Protein AF-A0A2H6N5S4-F1 (afdb_monomer_lite)

Radius of gyration: 20.04 Å; chains: 1; bounding box: 48×37×45 Å

Organism: NCBI:txid3147026

Foldseek 3Di:
DDDQDDDPPQPPDPDPQRNDPVSVVVVVVVVQVVVLQLLLLQCVLLVHDDDSDDDPVVSVVCCVPPVVVLVVVLCVQQPDPDDDHRQLVSNVVSPRRCSSCPVPPPDPRPRDDPD

pLDDT: mean 81.43, std 16.28, range [45.12, 96.88]

Sequence (115 aa):
RHLLRLGHGEEELETEKDFSRYGRVNYVLSRRLELLREVGRLQESLGVPGDVSYTCETAGHFFLYQVMSRWEEYMSKVKVKGSKPSEVADICNFFPFHQYFTNAPQPIFKGRSYT

Secondary structure (DSSP, 8-state):
-------S-TTS---SS--SHHHHHHHHHHHHHHHHHHHHHHHHHTT----S---HHHHHHHIIIIIIHHHHHHHHHHS-SSSSPPPHHHHHHH-TTTGGGTTSSSPS---S---

Structure (mmCIF, N/CA/C/O backbone):
data_AF-A0A2H6N5S4-F1
#
_entry.id   AF-A0A2H6N5S4-F1
#
loop_
_atom_site.group_PDB
_atom_site.id
_atom_site.type_symbol
_atom_site.label_atom_id
_atom_site.label_alt_id
_atom_site.label_comp_id
_atom_site.label_asym_id
_atom_site.label_entity_id
_atom_site.label_seq_id
_atom_site.pdbx_PDB_ins_code
_atom_site.Cartn_x
_atom_site.Cartn_y
_atom_site.Cartn_z
_atom_site.occupancy
_atom_site.B_iso_or_equiv
_atom_site.auth_seq_id
_atom_site.auth_comp_id
_atom_site.auth_asym_id
_atom_site.auth_atom_id
_atom_site.pdbx_PDB_model_num
ATOM 1 N N . ARG A 1 1 ? 14.191 -9.349 1.906 1.00 49.22 1 ARG A N 1
ATOM 2 C CA . ARG A 1 1 ? 15.233 -9.491 2.954 1.00 49.22 1 ARG A CA 1
ATOM 3 C C . ARG A 1 1 ? 16.516 -9.954 2.259 1.00 49.22 1 ARG A C 1
ATOM 5 O O . ARG A 1 1 ? 16.401 -10.820 1.403 1.00 49.22 1 ARG A O 1
ATOM 12 N N . HIS A 1 2 ? 17.659 -9.299 2.486 1.00 59.03 2 HIS A N 1
ATOM 13 C CA . HIS A 1 2 ? 18.837 -9.370 1.602 1.00 59.03 2 HIS A CA 1
ATOM 14 C C . HIS A 1 2 ? 19.667 -10.653 1.785 1.00 59.03 2 HIS A C 1
ATOM 16 O O . HIS A 1 2 ? 20.015 -11.000 2.908 1.00 59.03 2 HIS A O 1
ATOM 22 N N . LEU A 1 3 ? 20.004 -11.314 0.673 1.00 51.78 3 LEU A N 1
ATOM 23 C CA . LEU A 1 3 ? 21.002 -12.382 0.570 1.00 51.78 3 LEU A CA 1
ATOM 24 C C . LEU A 1 3 ? 22.031 -11.926 -0.470 1.00 51.78 3 LEU A C 1
ATOM 26 O O . LEU A 1 3 ? 21.706 -11.808 -1.650 1.00 51.78 3 LEU A O 1
ATOM 30 N N . LEU A 1 4 ? 23.249 -11.613 -0.030 1.00 51.16 4 LEU A N 1
ATOM 31 C CA . LEU A 1 4 ? 24.357 -11.224 -0.901 1.00 51.16 4 LEU A CA 1
ATOM 32 C C . LEU A 1 4 ? 25.495 -12.230 -0.690 1.00 51.16 4 LEU A C 1
ATOM 34 O O . LEU A 1 4 ? 26.069 -12.279 0.393 1.00 51.16 4 LEU A O 1
ATOM 38 N N . ARG A 1 5 ? 25.809 -13.042 -1.707 1.00 59.31 5 ARG A N 1
ATOM 39 C CA . ARG A 1 5 ? 27.023 -13.871 -1.743 1.00 59.31 5 ARG A CA 1
ATOM 40 C C . ARG A 1 5 ? 28.028 -13.197 -2.678 1.00 59.31 5 ARG A C 1
ATOM 42 O O . ARG A 1 5 ? 27.667 -12.789 -3.781 1.00 59.31 5 ARG A O 1
ATOM 49 N N . LEU A 1 6 ? 29.251 -13.007 -2.197 1.00 53.31 6 LEU A N 1
ATOM 50 C CA . LEU A 1 6 ? 30.383 -12.469 -2.949 1.00 53.31 6 LEU A CA 1
ATOM 51 C C . LEU A 1 6 ? 31.364 -13.629 -3.130 1.00 53.31 6 LEU A C 1
ATOM 53 O O . LEU A 1 6 ? 32.075 -13.982 -2.195 1.00 53.31 6 LEU A O 1
ATOM 57 N N . GLY A 1 7 ? 31.347 -14.283 -4.287 1.00 48.56 7 GLY A N 1
ATOM 58 C CA . GLY A 1 7 ? 32.280 -15.366 -4.591 1.00 48.56 7 GL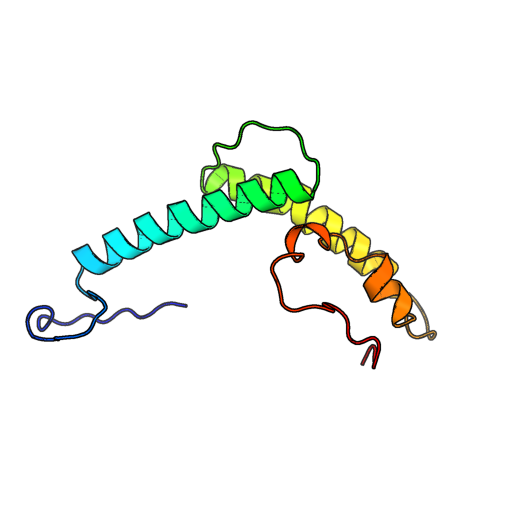Y A CA 1
ATOM 59 C C . GLY A 1 7 ? 32.233 -15.746 -6.066 1.00 48.56 7 GLY A C 1
ATOM 60 O O . GLY A 1 7 ? 31.153 -15.829 -6.633 1.00 48.56 7 GLY A O 1
ATOM 61 N N . HIS A 1 8 ? 33.401 -15.992 -6.659 1.00 45.31 8 HIS A N 1
ATOM 62 C CA . HIS A 1 8 ? 33.642 -16.377 -8.062 1.00 45.31 8 HIS A CA 1
ATOM 63 C C . HIS A 1 8 ? 33.099 -17.777 -8.457 1.00 45.31 8 HIS A C 1
ATOM 65 O O . HIS A 1 8 ? 33.553 -18.351 -9.435 1.00 45.31 8 HIS A O 1
ATOM 71 N N . GLY A 1 9 ? 32.149 -18.341 -7.704 1.00 51.06 9 GLY A N 1
ATOM 72 C CA . GLY A 1 9 ? 31.526 -19.649 -7.969 1.00 51.06 9 GLY A CA 1
ATOM 73 C C . GLY A 1 9 ? 30.099 -19.532 -8.514 1.00 51.06 9 GLY A C 1
ATOM 74 O O . GLY A 1 9 ? 29.262 -20.369 -8.195 1.00 51.06 9 GLY A O 1
ATOM 75 N N . GLU A 1 10 ? 29.786 -18.444 -9.230 1.00 48.19 10 GLU A N 1
ATOM 76 C CA . GLU A 1 10 ? 28.428 -18.133 -9.717 1.00 48.19 10 GLU A CA 1
ATOM 77 C C . GLU A 1 10 ? 27.955 -19.062 -10.860 1.00 48.19 10 GLU A C 1
ATOM 79 O O . GLU A 1 10 ? 26.769 -19.053 -11.164 1.00 48.19 10 GLU A O 1
ATOM 84 N N . GLU A 1 11 ? 28.829 -19.887 -11.452 1.00 50.00 11 GLU A N 1
ATOM 85 C CA . GLU A 1 11 ? 28.495 -20.748 -12.606 1.00 50.00 11 GLU A CA 1
ATOM 86 C C . GLU A 1 11 ? 28.092 -22.196 -12.247 1.00 50.00 11 GLU A C 1
ATOM 88 O O . GLU A 1 11 ? 27.603 -22.911 -13.114 1.00 50.00 11 GLU A O 1
ATOM 93 N N . GLU A 1 12 ? 28.239 -22.639 -10.990 1.00 45.12 12 GLU A N 1
ATOM 94 C CA . GLU A 1 12 ? 28.071 -24.062 -10.612 1.00 45.12 12 GLU A CA 1
ATOM 95 C C . GLU A 1 12 ? 26.816 -24.394 -9.780 1.00 45.12 12 GLU A C 1
ATOM 97 O O . GLU A 1 12 ? 26.636 -25.542 -9.375 1.00 45.12 12 GLU A O 1
ATOM 102 N N . LEU A 1 13 ? 25.925 -23.433 -9.500 1.00 49.09 13 LEU A N 1
ATOM 103 C CA . LEU A 1 13 ? 24.690 -23.741 -8.767 1.00 49.09 13 LEU A CA 1
ATOM 104 C C . LEU A 1 13 ? 23.503 -23.954 -9.706 1.00 49.09 13 LEU A C 1
ATOM 106 O O . LEU A 1 13 ? 22.864 -23.002 -10.151 1.00 49.09 13 LEU A O 1
ATOM 110 N N . GLU A 1 14 ? 23.120 -25.221 -9.861 1.00 49.25 14 GLU A N 1
ATOM 111 C CA . GLU A 1 14 ? 21.765 -25.632 -10.236 1.00 49.25 14 GLU A CA 1
ATOM 112 C C . GLU A 1 14 ? 20.768 -25.301 -9.111 1.00 49.25 14 GLU A C 1
ATOM 114 O O . GLU A 1 14 ? 20.213 -26.164 -8.433 1.00 49.25 14 GLU A O 1
ATOM 119 N N . THR A 1 15 ? 20.563 -24.013 -8.854 1.00 56.03 15 THR A N 1
ATOM 120 C CA . THR A 1 15 ? 19.444 -23.527 -8.046 1.00 56.03 15 THR A CA 1
ATOM 121 C C . THR A 1 15 ? 18.453 -22.821 -8.951 1.00 56.03 15 THR A C 1
ATOM 123 O O . THR A 1 15 ? 18.862 -22.062 -9.820 1.00 56.03 15 THR A O 1
ATOM 126 N N . GLU A 1 16 ? 17.149 -22.973 -8.701 1.00 60.69 16 GLU A N 1
ATOM 127 C CA . GLU A 1 16 ? 16.086 -22.266 -9.446 1.00 60.69 16 GLU A CA 1
ATOM 128 C C . GLU A 1 16 ? 16.249 -20.729 -9.465 1.00 60.69 16 GLU A C 1
ATOM 130 O O . GLU A 1 16 ? 15.594 -20.035 -10.239 1.00 60.69 16 GLU A O 1
ATOM 135 N N . LYS A 1 17 ? 17.094 -20.173 -8.585 1.00 61.78 17 LYS A N 1
ATOM 136 C CA . LYS A 1 17 ? 17.359 -18.738 -8.470 1.00 61.78 17 LYS A CA 1
ATOM 137 C C . LYS A 1 17 ? 18.795 -18.420 -8.870 1.00 61.78 17 LYS A C 1
ATOM 139 O O . LYS A 1 17 ? 19.732 -18.910 -8.250 1.00 61.78 17 LYS A O 1
ATOM 144 N N . ASP A 1 18 ? 18.943 -17.531 -9.847 1.00 70.00 18 ASP A N 1
ATOM 145 C CA . ASP A 1 18 ? 20.230 -16.982 -10.270 1.00 70.00 18 ASP A CA 1
ATOM 146 C C . ASP A 1 18 ? 20.730 -15.934 -9.254 1.00 70.00 18 ASP A C 1
ATOM 148 O O . ASP A 1 18 ? 20.138 -14.863 -9.078 1.00 70.00 18 ASP A O 1
ATOM 152 N N . PHE A 1 19 ? 21.822 -16.259 -8.557 1.00 76.25 19 PHE A N 1
ATOM 153 C CA . PHE A 1 19 ? 22.462 -15.387 -7.566 1.00 76.25 19 PHE A CA 1
ATOM 154 C C . PHE A 1 19 ? 23.600 -14.538 -8.136 1.00 76.25 19 PHE A C 1
ATOM 156 O O . PHE A 1 19 ? 24.231 -13.794 -7.373 1.00 76.25 19 PHE A O 1
ATOM 163 N N . SER A 1 20 ? 23.840 -14.619 -9.447 1.00 78.50 20 SER A N 1
ATOM 164 C CA . SER A 1 20 ? 24.878 -13.851 -10.112 1.00 78.50 20 SER A CA 1
ATOM 165 C C . SER A 1 20 ? 24.654 -12.346 -9.996 1.00 78.50 20 SER A C 1
ATOM 167 O O . SER A 1 20 ? 23.580 -11.861 -9.613 1.00 78.50 20 SER A O 1
ATOM 169 N N . ARG A 1 21 ? 25.661 -11.543 -10.355 1.00 78.50 21 ARG A N 1
ATOM 170 C CA . ARG A 1 21 ? 25.463 -10.086 -10.488 1.00 78.50 21 ARG A CA 1
ATOM 171 C C . ARG A 1 21 ? 24.268 -9.753 -11.391 1.00 78.50 21 ARG A C 1
ATOM 173 O O . ARG A 1 21 ? 23.454 -8.914 -11.006 1.00 78.50 21 ARG A O 1
ATOM 180 N N . TYR A 1 22 ? 24.154 -10.416 -12.541 1.00 80.69 22 TYR A N 1
ATOM 181 C CA . TYR A 1 22 ? 23.055 -10.217 -13.487 1.00 80.69 22 TYR A CA 1
ATOM 182 C C . TYR A 1 22 ? 21.725 -10.732 -12.927 1.00 80.69 22 TYR A C 1
ATOM 184 O O . TYR A 1 22 ? 20.736 -9.997 -12.950 1.00 80.69 22 TYR A O 1
ATOM 192 N N . GLY A 1 23 ? 21.718 -11.923 -12.323 1.00 79.88 23 GLY A N 1
ATOM 193 C CA . GLY A 1 23 ? 20.549 -12.498 -11.658 1.00 79.88 23 GLY A CA 1
ATOM 194 C C . GLY A 1 23 ? 19.974 -11.583 -10.580 1.00 79.88 23 GLY A C 1
ATOM 195 O O . GLY A 1 23 ? 18.772 -11.310 -10.554 1.00 79.88 23 GLY A O 1
ATOM 196 N N . ARG A 1 24 ? 20.837 -10.986 -9.748 1.00 81.81 24 ARG A N 1
ATOM 197 C CA . ARG A 1 24 ? 20.422 -10.011 -8.725 1.00 81.81 24 ARG A CA 1
ATOM 198 C C . ARG A 1 24 ? 19.843 -8.731 -9.320 1.00 81.81 24 ARG A C 1
ATOM 200 O O . ARG A 1 24 ? 18.858 -8.226 -8.784 1.00 81.81 24 ARG A O 1
ATOM 207 N N . VAL A 1 25 ? 20.416 -8.204 -10.404 1.00 84.88 25 VAL A N 1
ATOM 208 C CA . VAL A 1 25 ? 19.868 -7.020 -11.091 1.00 84.88 25 VAL A CA 1
ATOM 209 C C . VAL A 1 25 ? 18.483 -7.332 -11.660 1.00 84.88 25 VAL A C 1
ATOM 211 O O . VAL A 1 25 ? 17.536 -6.598 -11.380 1.00 84.88 25 VAL A O 1
ATOM 214 N N . ASN A 1 26 ? 18.333 -8.452 -12.369 1.00 85.38 26 ASN A N 1
ATOM 215 C CA . ASN A 1 26 ? 17.055 -8.881 -12.941 1.00 85.38 26 ASN A CA 1
ATOM 216 C C . ASN A 1 26 ? 15.993 -9.117 -11.863 1.00 85.38 26 ASN A C 1
ATOM 218 O O . ASN A 1 26 ? 14.845 -8.690 -12.015 1.00 85.38 26 ASN A O 1
ATOM 222 N N . TYR A 1 27 ? 16.383 -9.728 -10.742 1.00 86.31 27 TYR A N 1
ATOM 223 C CA . TYR A 1 27 ? 15.512 -9.901 -9.587 1.00 86.31 27 TYR A CA 1
ATOM 224 C C . TYR A 1 27 ? 15.042 -8.555 -9.024 1.00 86.31 27 TYR A C 1
ATOM 226 O O . TYR A 1 27 ? 13.847 -8.364 -8.810 1.00 86.31 27 TYR A O 1
ATOM 234 N N . VAL A 1 28 ? 15.953 -7.597 -8.811 1.00 86.44 28 VAL A N 1
ATOM 235 C CA . VAL A 1 28 ? 15.601 -6.268 -8.281 1.00 86.44 28 VAL A CA 1
ATOM 236 C C . VAL A 1 28 ? 14.685 -5.512 -9.244 1.00 86.44 28 VAL A C 1
ATOM 238 O O . VAL A 1 28 ? 13.705 -4.917 -8.797 1.00 86.44 28 VAL A O 1
ATOM 241 N N . LEU A 1 29 ? 14.958 -5.556 -10.550 1.00 90.50 29 LEU A N 1
ATOM 242 C CA . LEU A 1 29 ? 14.130 -4.902 -11.566 1.00 90.50 29 LEU A CA 1
ATOM 243 C C . LEU A 1 29 ? 12.722 -5.505 -11.631 1.00 90.50 29 LEU A C 1
ATOM 245 O O . LEU A 1 29 ? 11.738 -4.766 -11.588 1.00 90.50 29 LEU A O 1
ATOM 249 N N . SER A 1 30 ? 12.619 -6.834 -11.655 1.00 89.44 30 SER A N 1
ATOM 250 C CA . SER A 1 30 ? 11.330 -7.536 -11.677 1.00 89.44 30 SER A CA 1
ATOM 251 C C . SER A 1 30 ? 10.539 -7.265 -10.399 1.00 89.44 30 SER A C 1
ATOM 253 O O . SER A 1 30 ? 9.374 -6.866 -10.444 1.00 89.44 30 SER A O 1
ATOM 255 N N . ARG A 1 31 ? 11.206 -7.359 -9.241 1.00 90.88 31 ARG A N 1
ATOM 256 C CA . ARG A 1 31 ? 10.587 -7.094 -7.943 1.00 90.88 31 ARG A CA 1
ATOM 257 C C . ARG A 1 31 ? 10.126 -5.647 -7.804 1.00 90.88 31 ARG A C 1
ATOM 259 O O . ARG A 1 31 ? 9.084 -5.398 -7.203 1.00 90.88 31 ARG A O 1
ATOM 266 N N . ARG A 1 32 ? 10.873 -4.689 -8.359 1.00 93.94 32 ARG A N 1
ATOM 267 C CA . ARG A 1 32 ? 10.465 -3.280 -8.408 1.00 93.94 32 ARG A CA 1
ATOM 268 C C . ARG A 1 32 ? 9.136 -3.130 -9.148 1.00 93.94 32 ARG A C 1
ATOM 270 O O . ARG A 1 32 ? 8.236 -2.495 -8.615 1.00 93.94 32 ARG A O 1
ATOM 277 N N . LEU A 1 33 ? 8.992 -3.723 -10.333 1.00 94.38 33 LEU A N 1
ATOM 278 C CA . LEU A 1 33 ? 7.755 -3.626 -11.118 1.00 94.38 33 LEU A CA 1
ATOM 279 C C . LEU A 1 33 ? 6.562 -4.297 -10.423 1.00 94.38 33 LEU A C 1
ATOM 281 O O . LEU A 1 33 ? 5.454 -3.771 -10.455 1.00 94.38 33 LEU A O 1
ATOM 285 N N . GLU A 1 34 ? 6.770 -5.437 -9.763 1.00 93.94 34 GLU A N 1
ATOM 286 C CA . GLU A 1 34 ? 5.741 -6.066 -8.921 1.00 93.94 34 GLU A CA 1
ATOM 287 C C . GLU A 1 34 ? 5.280 -5.149 -7.789 1.00 93.94 34 GLU A C 1
ATOM 289 O O . GLU A 1 34 ? 4.084 -4.937 -7.616 1.00 93.94 34 GLU A O 1
ATOM 294 N N . LEU A 1 35 ? 6.222 -4.580 -7.034 1.00 94.88 35 LEU A N 1
ATOM 295 C CA . LEU A 1 35 ? 5.895 -3.724 -5.897 1.00 94.88 35 LEU A CA 1
ATOM 296 C C . LEU A 1 35 ? 5.195 -2.436 -6.335 1.00 94.88 35 LEU A C 1
ATOM 298 O O . LEU A 1 35 ? 4.245 -2.024 -5.683 1.00 94.88 35 LEU A O 1
ATOM 302 N N . LEU A 1 36 ? 5.615 -1.822 -7.444 1.00 95.38 36 LEU A N 1
ATOM 303 C CA . LEU A 1 36 ? 4.961 -0.618 -7.967 1.00 95.38 36 LEU A CA 1
ATOM 304 C C . LEU A 1 36 ? 3.518 -0.894 -8.418 1.00 95.38 36 LEU A C 1
ATOM 306 O O . LEU A 1 36 ? 2.650 -0.051 -8.206 1.00 95.38 36 LEU A O 1
ATOM 310 N N . ARG A 1 37 ? 3.231 -2.091 -8.953 1.00 94.44 37 ARG A N 1
ATOM 311 C CA . ARG A 1 37 ? 1.849 -2.522 -9.227 1.00 94.44 37 ARG A CA 1
ATOM 312 C C . ARG A 1 37 ? 1.025 -2.664 -7.947 1.00 94.44 37 ARG A C 1
ATOM 314 O O . ARG A 1 37 ? -0.126 -2.239 -7.928 1.00 94.44 37 ARG A O 1
ATOM 321 N N . GLU A 1 38 ? 1.611 -3.186 -6.869 1.00 95.25 38 GLU A N 1
ATOM 322 C CA . GLU A 1 38 ? 0.924 -3.253 -5.571 1.00 95.25 38 GLU A CA 1
ATOM 323 C C . GLU A 1 38 ? 0.632 -1.864 -4.987 1.00 95.25 38 GLU A C 1
ATOM 325 O O . GLU A 1 38 ? -0.420 -1.677 -4.378 1.00 95.25 38 GLU A O 1
ATOM 330 N N . VAL A 1 39 ? 1.499 -0.869 -5.213 1.00 95.50 39 VAL A N 1
ATOM 331 C CA . VAL A 1 39 ? 1.209 0.529 -4.838 1.00 95.50 39 VAL A CA 1
ATOM 332 C C . VAL A 1 39 ? -0.004 1.056 -5.611 1.00 95.50 39 VAL A C 1
ATOM 334 O O . VAL A 1 39 ? -0.894 1.647 -5.003 1.00 95.50 39 VAL A O 1
ATOM 337 N N . GLY A 1 40 ? -0.091 0.783 -6.918 1.00 94.81 40 GLY A N 1
ATOM 338 C CA . GLY A 1 40 ? -1.268 1.118 -7.729 1.00 94.81 40 GLY A CA 1
ATOM 339 C C . GLY A 1 40 ? -2.550 0.460 -7.205 1.00 94.81 40 GLY A C 1
ATOM 340 O O . GLY A 1 40 ? -3.543 1.139 -6.955 1.00 94.81 40 GLY A O 1
ATOM 341 N N . ARG A 1 41 ? -2.501 -0.843 -6.913 1.00 95.12 41 ARG A N 1
ATOM 342 C CA . ARG A 1 41 ? -3.625 -1.581 -6.313 1.00 95.12 41 ARG A CA 1
ATOM 343 C C . ARG A 1 41 ? -4.045 -1.007 -4.955 1.00 95.12 41 ARG A C 1
ATOM 345 O O . ARG A 1 41 ? -5.235 -0.937 -4.650 1.00 95.12 41 ARG A O 1
ATOM 352 N N . LEU A 1 42 ? -3.082 -0.588 -4.129 1.00 95.81 42 LEU A N 1
ATOM 353 C CA . LEU A 1 42 ? -3.355 0.069 -2.851 1.00 95.81 42 LEU A CA 1
ATOM 354 C C . LEU A 1 42 ? -4.037 1.426 -3.057 1.00 95.81 42 LEU A C 1
ATOM 356 O O . LEU A 1 42 ? -5.030 1.698 -2.388 1.00 95.81 42 LEU A O 1
ATOM 360 N N . GLN A 1 43 ? -3.571 2.241 -4.004 1.00 95.12 43 GLN A N 1
ATOM 361 C CA . GLN A 1 43 ? -4.209 3.510 -4.366 1.00 95.12 43 GLN A CA 1
ATOM 362 C C . GLN A 1 43 ? -5.681 3.311 -4.757 1.00 95.12 43 GLN A C 1
ATOM 364 O O . GLN A 1 43 ? -6.556 3.974 -4.196 1.00 95.12 43 GLN A O 1
ATOM 369 N N . GLU A 1 44 ? -5.955 2.374 -5.668 1.00 94.69 44 GLU A N 1
ATOM 370 C CA . GLU A 1 44 ? -7.315 2.039 -6.111 1.00 94.69 44 GLU A CA 1
ATOM 371 C C . GLU A 1 44 ? -8.188 1.581 -4.938 1.00 94.69 44 GLU A C 1
ATOM 373 O O . GLU A 1 44 ? -9.313 2.048 -4.772 1.00 94.69 44 GLU A O 1
ATOM 378 N N . SER A 1 45 ? -7.646 0.728 -4.062 1.00 95.75 45 SER A N 1
ATOM 379 C CA . SER A 1 45 ? -8.365 0.240 -2.880 1.00 95.75 45 SER A CA 1
ATOM 380 C C . SER A 1 45 ? -8.697 1.336 -1.857 1.00 95.75 45 SER A C 1
ATOM 382 O O . SER A 1 45 ? -9.631 1.176 -1.074 1.00 95.75 45 SER A O 1
ATOM 384 N N . LEU A 1 46 ? -7.944 2.441 -1.867 1.00 95.06 46 LEU A N 1
ATOM 385 C CA . LEU A 1 46 ? -8.169 3.620 -1.029 1.00 95.06 46 LEU A CA 1
ATOM 386 C C . LEU A 1 46 ? -9.055 4.675 -1.712 1.00 95.06 46 LEU A C 1
ATOM 388 O O . LEU A 1 46 ? -9.328 5.710 -1.103 1.00 95.06 46 LEU A O 1
ATOM 392 N N . GLY A 1 47 ? -9.483 4.444 -2.959 1.00 93.62 47 GLY A N 1
ATOM 393 C CA . GLY A 1 47 ? -10.292 5.387 -3.735 1.00 93.62 47 GLY A CA 1
ATOM 394 C C . GLY A 1 47 ? -9.564 6.692 -4.069 1.00 93.62 47 GLY A C 1
ATOM 395 O O . GLY A 1 47 ? -10.209 7.721 -4.261 1.00 93.62 47 GLY A O 1
ATOM 396 N N . VAL A 1 48 ? -8.229 6.680 -4.097 1.00 92.00 48 VAL A N 1
ATOM 397 C CA . VAL A 1 48 ? -7.431 7.868 -4.419 1.00 92.00 48 VAL A CA 1
ATOM 398 C C . VAL A 1 48 ? -7.345 8.004 -5.946 1.00 92.00 48 VAL A C 1
ATOM 400 O O . VAL A 1 48 ? -6.870 7.076 -6.603 1.00 92.00 48 VAL A O 1
ATOM 403 N N . PRO A 1 49 ? -7.792 9.126 -6.540 1.00 88.06 49 PRO A N 1
ATOM 404 C CA . PRO A 1 49 ? -7.685 9.333 -7.980 1.00 88.06 49 PRO A CA 1
ATOM 405 C C . PRO A 1 49 ? -6.222 9.558 -8.387 1.00 88.06 49 PRO A C 1
ATOM 407 O O . PRO A 1 49 ? -5.493 10.288 -7.716 1.00 88.06 49 PRO A O 1
ATOM 410 N N . GLY A 1 50 ? -5.798 8.968 -9.503 1.00 80.12 50 GLY A N 1
ATOM 411 C CA . GLY A 1 50 ? -4.466 9.183 -10.069 1.00 80.12 50 GLY A CA 1
ATOM 412 C C . GLY A 1 50 ? -4.094 8.136 -11.115 1.00 80.12 50 GLY A C 1
ATOM 413 O O . GLY A 1 50 ? -4.477 6.973 -10.986 1.00 80.12 50 GLY A O 1
ATOM 414 N N . ASP A 1 51 ? -3.335 8.544 -12.134 1.00 73.06 51 ASP A N 1
ATOM 415 C CA . ASP A 1 51 ? -2.830 7.628 -13.159 1.00 73.06 51 ASP A CA 1
ATOM 416 C C . ASP A 1 51 ? -1.776 6.671 -12.578 1.00 73.06 51 ASP A C 1
ATOM 418 O O . ASP A 1 51 ? -0.833 7.070 -11.895 1.00 73.06 51 ASP A O 1
ATOM 422 N N . VAL A 1 52 ? -1.941 5.384 -12.885 1.00 65.88 52 VAL A N 1
ATOM 423 C CA . VAL A 1 52 ? -1.311 4.193 -12.272 1.00 65.88 52 VAL A CA 1
ATOM 424 C C . VAL A 1 52 ? 0.204 4.014 -12.511 1.00 65.88 52 VAL A C 1
ATOM 426 O O . VAL A 1 52 ? 0.745 2.918 -12.368 1.00 65.88 52 VAL A O 1
ATOM 429 N N . SER A 1 53 ? 0.936 5.079 -12.837 1.00 80.69 53 SER A N 1
ATOM 430 C CA . SER A 1 53 ? 2.368 5.016 -13.166 1.00 80.69 53 SER A CA 1
ATOM 431 C C . SER A 1 53 ? 3.262 5.440 -11.998 1.00 80.69 53 SER A C 1
ATOM 433 O O . SER A 1 53 ? 3.850 6.520 -12.005 1.00 80.69 53 SER A O 1
ATOM 435 N N . TYR A 1 54 ? 3.405 4.571 -10.995 1.00 89.75 54 TYR A N 1
ATOM 436 C CA . TYR A 1 54 ? 4.318 4.826 -9.879 1.00 89.75 54 TYR A CA 1
ATOM 437 C C . TYR A 1 54 ? 5.793 4.622 -10.250 1.00 89.75 54 TYR A C 1
ATOM 439 O O . TYR A 1 54 ? 6.194 3.637 -10.868 1.00 89.75 54 TYR A O 1
ATOM 447 N N . THR A 1 55 ? 6.628 5.537 -9.771 1.00 93.50 55 THR A N 1
ATOM 448 C CA . THR A 1 55 ? 8.078 5.383 -9.606 1.00 93.50 55 THR A CA 1
ATOM 449 C C . THR A 1 55 ? 8.393 5.067 -8.142 1.00 93.50 55 THR A C 1
ATOM 451 O O . THR A 1 55 ? 7.536 5.197 -7.270 1.00 93.50 55 THR A O 1
ATOM 454 N N . CYS A 1 56 ? 9.631 4.671 -7.828 1.00 92.50 56 CYS A N 1
ATOM 455 C CA . CYS A 1 56 ? 10.016 4.443 -6.429 1.00 92.50 56 CYS A CA 1
ATOM 456 C C . CYS A 1 56 ? 9.895 5.720 -5.577 1.00 92.50 56 CYS A C 1
ATOM 458 O O . CYS A 1 56 ? 9.565 5.642 -4.399 1.00 92.50 56 CYS A O 1
ATOM 460 N N . GLU A 1 57 ? 10.142 6.883 -6.178 1.00 94.50 57 GLU A N 1
ATOM 461 C CA . GLU A 1 57 ? 10.037 8.189 -5.524 1.00 94.50 57 GLU A CA 1
ATOM 462 C C . GLU A 1 57 ? 8.578 8.548 -5.215 1.00 94.50 57 GLU A C 1
ATOM 464 O O . GLU A 1 57 ? 8.218 8.783 -4.062 1.00 94.50 57 GLU A O 1
ATOM 469 N N . THR A 1 58 ? 7.703 8.489 -6.222 1.00 94.00 58 THR A N 1
ATOM 470 C CA . THR A 1 58 ? 6.266 8.775 -6.056 1.00 94.00 58 THR A CA 1
ATOM 471 C C . THR A 1 58 ? 5.566 7.755 -5.160 1.00 94.00 58 THR A C 1
ATOM 473 O O . THR A 1 58 ? 4.678 8.129 -4.398 1.00 94.00 58 THR A O 1
ATOM 476 N N . ALA A 1 59 ? 6.012 6.494 -5.151 1.00 95.00 59 ALA A N 1
ATOM 477 C CA . ALA A 1 59 ? 5.559 5.496 -4.183 1.00 95.00 59 ALA A CA 1
ATOM 478 C C . ALA A 1 59 ? 5.932 5.877 -2.737 1.00 95.00 59 ALA A C 1
ATOM 480 O O . ALA A 1 59 ? 5.144 5.653 -1.818 1.00 95.00 59 ALA A O 1
ATOM 481 N N . GLY A 1 60 ? 7.103 6.491 -2.531 1.00 94.50 60 GLY A N 1
ATOM 482 C CA . GLY A 1 60 ? 7.508 7.045 -1.237 1.00 94.50 60 GLY A CA 1
ATOM 483 C C . GLY A 1 60 ? 6.603 8.194 -0.788 1.00 94.50 60 GLY A C 1
ATOM 484 O O . GLY A 1 60 ? 6.155 8.213 0.359 1.00 94.50 60 GLY A O 1
ATOM 485 N N . HIS A 1 61 ? 6.256 9.108 -1.698 1.00 94.19 61 HIS A N 1
ATOM 486 C CA . HIS A 1 61 ? 5.285 10.168 -1.414 1.00 94.19 61 HIS A CA 1
ATOM 487 C C . HIS A 1 61 ? 3.902 9.603 -1.078 1.00 94.19 61 HIS A C 1
ATOM 489 O O . HIS A 1 61 ? 3.316 9.984 -0.066 1.00 94.19 61 HIS A O 1
ATOM 495 N N . PHE A 1 62 ? 3.399 8.655 -1.871 1.00 94.94 62 PHE A N 1
ATOM 496 C CA . PHE A 1 62 ? 2.129 7.983 -1.600 1.00 94.94 62 PHE A CA 1
ATOM 497 C C . PHE A 1 62 ? 2.121 7.314 -0.221 1.00 94.94 62 PHE A C 1
ATOM 499 O O . PHE A 1 62 ? 1.165 7.470 0.537 1.00 94.94 62 PHE A O 1
ATOM 506 N N . PHE A 1 63 ? 3.205 6.628 0.147 1.00 95.50 63 PHE A N 1
ATOM 507 C CA . PHE A 1 63 ? 3.332 6.025 1.468 1.00 95.50 63 PHE A CA 1
ATOM 508 C C . PHE A 1 63 ? 3.195 7.063 2.591 1.00 95.50 63 PHE A C 1
ATOM 510 O O . PHE A 1 63 ? 2.411 6.855 3.514 1.00 95.50 63 PHE A O 1
ATOM 517 N N . LEU A 1 64 ? 3.895 8.195 2.505 1.00 94.56 64 LEU A N 1
ATOM 518 C CA . LEU A 1 64 ? 3.836 9.230 3.541 1.00 94.56 64 LEU A CA 1
ATOM 519 C C . LEU A 1 64 ? 2.462 9.912 3.612 1.00 94.56 64 LEU A C 1
ATOM 521 O O . LEU A 1 64 ? 1.895 10.045 4.694 1.00 94.56 64 LEU A O 1
ATOM 525 N N . TYR A 1 65 ? 1.905 10.319 2.473 1.00 93.88 65 TYR A N 1
ATOM 526 C CA . TYR A 1 65 ? 0.679 11.121 2.456 1.00 93.88 65 TYR A CA 1
ATOM 527 C C . TYR A 1 65 ? -0.602 10.297 2.592 1.00 93.88 65 TYR A C 1
ATOM 529 O O . TYR A 1 65 ? -1.556 10.766 3.201 1.00 93.88 65 TYR A O 1
ATOM 537 N N . GLN A 1 66 ? -0.645 9.085 2.034 1.00 94.94 66 GLN A N 1
ATOM 538 C CA . GLN A 1 66 ? -1.866 8.272 1.995 1.00 94.94 66 GLN A CA 1
ATOM 539 C C . GLN A 1 66 ? -1.836 7.126 3.003 1.00 94.94 66 GLN A C 1
ATOM 541 O O . GLN A 1 66 ? -2.833 6.880 3.677 1.00 94.94 66 GLN A O 1
ATOM 546 N N . VAL A 1 67 ? -0.711 6.416 3.130 1.00 96.31 67 VAL A N 1
ATOM 547 C CA . VAL A 1 67 ? -0.642 5.220 3.987 1.00 96.31 67 VAL A CA 1
ATOM 548 C C . VAL A 1 67 ? -0.381 5.603 5.441 1.00 96.31 67 VAL A C 1
ATOM 550 O O . VAL A 1 67 ? -1.163 5.237 6.317 1.00 96.31 67 VAL A O 1
ATOM 553 N N . MET A 1 68 ? 0.682 6.365 5.700 1.00 96.06 68 MET A N 1
ATOM 554 C CA . MET A 1 68 ? 1.079 6.760 7.053 1.00 96.06 68 MET A CA 1
ATOM 555 C C . MET A 1 68 ? 0.021 7.631 7.726 1.00 96.06 68 MET A C 1
ATOM 557 O O . MET A 1 68 ? -0.360 7.330 8.851 1.00 96.06 68 MET A O 1
ATOM 561 N N . SER A 1 69 ? -0.532 8.625 7.024 1.00 95.00 69 SER A N 1
ATOM 562 C CA . SER A 1 69 ? -1.594 9.482 7.572 1.00 95.00 69 SER A CA 1
ATOM 563 C C . SER A 1 69 ? -2.818 8.679 8.046 1.00 95.00 69 SER A C 1
ATOM 565 O O . SER A 1 69 ? -3.278 8.848 9.175 1.00 95.00 69 SER A O 1
ATOM 567 N N . ARG A 1 70 ? -3.303 7.730 7.232 1.00 96.81 70 ARG A N 1
ATOM 568 C CA . ARG A 1 70 ? -4.433 6.854 7.597 1.00 96.81 70 ARG A CA 1
ATOM 569 C C . ARG A 1 70 ? -4.094 5.910 8.741 1.00 96.81 70 ARG A C 1
ATOM 571 O O . ARG A 1 70 ? -4.946 5.620 9.578 1.00 96.81 70 ARG A O 1
ATOM 578 N N . TRP A 1 71 ? -2.860 5.413 8.765 1.00 95.81 71 TRP A N 1
ATOM 579 C CA . TRP A 1 71 ? -2.391 4.550 9.837 1.00 95.81 71 TRP A CA 1
ATOM 580 C C . TRP A 1 71 ? -2.305 5.297 11.168 1.00 95.81 71 TRP A C 1
ATOM 582 O O . TRP A 1 71 ? -2.755 4.780 12.185 1.00 95.81 71 TRP A O 1
ATOM 592 N N . GLU A 1 72 ? -1.79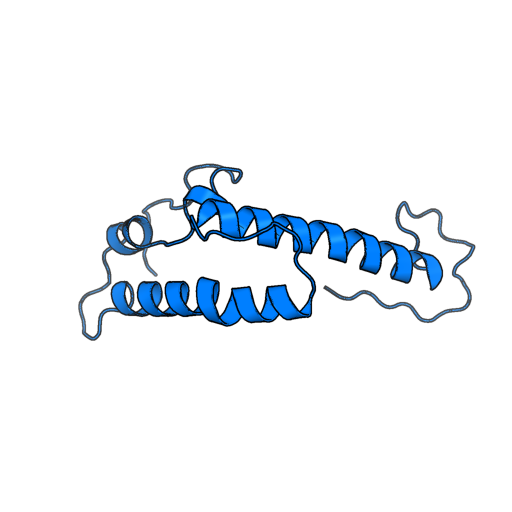0 6.523 11.176 1.00 94.38 72 GLU A N 1
ATOM 593 C CA . GLU A 1 72 ? -1.743 7.374 12.367 1.00 94.38 72 GLU A CA 1
ATOM 594 C C . GLU A 1 72 ? -3.146 7.700 12.886 1.00 94.38 72 GLU A C 1
ATOM 596 O O . GLU A 1 72 ? -3.398 7.572 14.086 1.00 94.38 72 GLU A O 1
ATOM 601 N N . GLU A 1 73 ? -4.083 8.032 11.992 1.00 92.56 73 GLU A N 1
ATOM 602 C CA . GLU A 1 73 ? -5.486 8.247 12.352 1.00 92.56 73 GLU A CA 1
ATOM 603 C C . GLU A 1 73 ? -6.100 6.982 12.972 1.00 92.56 73 GLU A C 1
ATOM 605 O O . GLU A 1 73 ? -6.680 7.045 14.059 1.00 92.56 73 GLU A O 1
ATOM 610 N N . TYR A 1 74 ? -5.923 5.821 12.335 1.00 93.00 74 TYR A N 1
ATOM 611 C CA . TYR A 1 74 ? -6.359 4.529 12.867 1.00 93.00 74 TYR A CA 1
ATOM 612 C C . TYR A 1 74 ? -5.782 4.273 14.264 1.00 93.00 74 TYR A C 1
ATOM 614 O O . TYR A 1 74 ? -6.530 4.018 15.207 1.00 93.00 74 TYR A O 1
ATOM 622 N N . MET A 1 75 ? -4.464 4.423 14.423 1.00 90.38 75 MET A N 1
ATOM 623 C CA . MET A 1 75 ? -3.773 4.221 15.695 1.00 90.38 75 MET A CA 1
ATOM 624 C C . MET A 1 75 ? -4.263 5.180 16.781 1.00 90.38 75 MET A C 1
ATOM 626 O O . MET A 1 75 ? -4.334 4.775 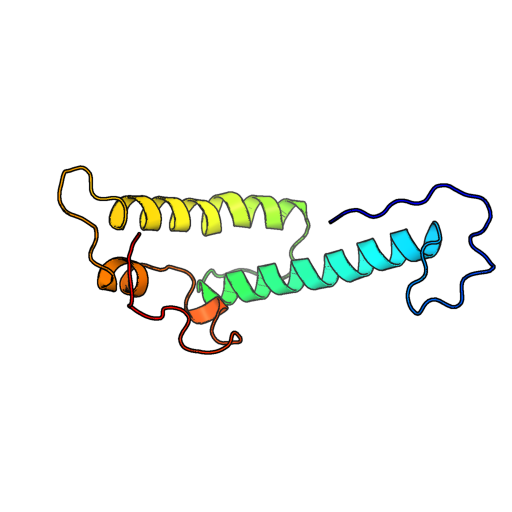17.938 1.00 90.38 75 MET A O 1
ATOM 630 N N . SER A 1 76 ? -4.633 6.415 16.431 1.00 89.69 76 SER A N 1
ATOM 631 C CA . SER A 1 76 ? -5.212 7.376 17.377 1.00 89.69 76 SER A CA 1
ATOM 632 C C . SER A 1 76 ? -6.601 6.962 17.881 1.00 89.69 76 SER A C 1
ATOM 634 O O . SER A 1 76 ? -6.943 7.261 19.023 1.00 89.69 76 SER A O 1
ATOM 636 N N . LYS A 1 77 ? -7.376 6.243 17.055 1.00 86.62 77 LYS A N 1
ATOM 637 C CA . LYS A 1 77 ? -8.714 5.737 17.394 1.00 86.62 77 LYS A CA 1
ATOM 638 C C . LYS A 1 77 ? -8.652 4.456 18.223 1.00 86.62 77 LYS A C 1
ATOM 640 O O . LYS A 1 77 ? -9.413 4.321 19.173 1.00 86.62 77 LYS A O 1
ATOM 645 N N . VAL A 1 78 ? -7.733 3.539 17.903 1.00 85.94 78 VAL A N 1
ATOM 646 C CA . VAL A 1 78 ? -7.618 2.254 18.621 1.00 85.94 78 VAL A CA 1
ATOM 647 C C . VAL A 1 78 ? -6.755 2.328 19.883 1.00 85.94 78 VAL A C 1
ATOM 649 O O . VAL A 1 78 ? -6.957 1.554 20.813 1.00 85.94 78 VAL A O 1
ATOM 652 N N . LYS A 1 79 ? -5.807 3.268 19.985 1.00 77.25 79 LYS A N 1
ATOM 653 C CA . LYS A 1 79 ? -5.071 3.500 21.238 1.00 77.25 79 LYS A CA 1
ATOM 654 C C . LYS A 1 79 ? -5.833 4.490 22.115 1.00 77.25 79 LYS A C 1
ATOM 656 O O . LYS A 1 79 ? -5.595 5.695 22.069 1.00 77.25 79 LYS A O 1
ATOM 661 N N . VAL A 1 80 ? -6.725 3.971 22.954 1.00 65.00 80 VAL A N 1
ATOM 662 C CA . VAL A 1 80 ? -7.437 4.769 23.962 1.00 65.00 80 VAL A CA 1
ATOM 663 C C . VAL A 1 80 ? -6.436 5.400 24.943 1.00 65.00 80 VAL A C 1
ATOM 665 O O . VAL A 1 80 ? -5.622 4.716 25.565 1.00 65.00 80 VAL A O 1
ATOM 668 N N . LYS A 1 81 ? -6.509 6.727 25.110 1.00 54.03 81 LYS A N 1
ATOM 669 C CA . LYS A 1 81 ? -5.840 7.466 26.192 1.00 54.03 81 LYS A CA 1
ATOM 670 C C . LYS A 1 81 ? -6.597 7.226 27.507 1.00 54.03 81 LYS A C 1
ATOM 672 O O . LYS A 1 81 ? -7.484 7.996 27.855 1.00 54.03 81 LYS A O 1
ATOM 677 N N . GLY A 1 82 ? -6.268 6.157 28.227 1.00 52.59 82 GLY A N 1
ATOM 678 C CA . GLY A 1 82 ? -6.810 5.874 29.564 1.00 52.59 82 GLY A CA 1
ATOM 679 C C . GLY A 1 82 ? -7.171 4.405 29.775 1.00 52.59 82 GLY A C 1
ATOM 680 O O . GLY A 1 82 ? -7.229 3.641 28.820 1.00 52.59 82 GLY A O 1
ATOM 681 N N . SER A 1 83 ? -7.414 4.017 31.031 1.00 51.59 83 SER A N 1
ATOM 682 C CA . SER A 1 83 ? -7.547 2.637 31.542 1.00 51.59 83 SER A CA 1
ATOM 683 C C . SER A 1 83 ? -8.676 1.763 30.959 1.00 51.59 83 SER A C 1
ATOM 685 O O . SER A 1 83 ? -9.009 0.743 31.560 1.00 51.59 83 SER A O 1
ATOM 687 N N . LYS A 1 84 ? -9.289 2.126 29.827 1.00 57.94 84 LYS A N 1
ATOM 688 C CA . LYS A 1 84 ? -10.239 1.265 29.115 1.00 57.94 84 LYS A CA 1
ATOM 689 C C . LYS A 1 84 ? -9.526 0.598 27.932 1.00 57.94 84 LYS A C 1
ATOM 691 O O . LYS A 1 84 ? -9.021 1.320 27.073 1.00 57.94 84 LYS A O 1
ATOM 696 N N . PRO A 1 85 ? -9.456 -0.743 27.874 1.00 60.25 85 PRO A N 1
ATOM 697 C CA . PRO A 1 85 ? -8.941 -1.429 26.694 1.00 60.25 85 PRO A CA 1
ATOM 698 C C . PRO A 1 85 ? -9.799 -1.055 25.478 1.00 60.25 85 PRO A C 1
ATOM 700 O O . PRO A 1 85 ? -11.021 -0.967 25.601 1.00 60.25 85 PRO A O 1
ATOM 703 N N . SER A 1 86 ? -9.166 -0.810 24.326 1.00 65.50 86 SER A N 1
ATOM 704 C CA . SER A 1 86 ? -9.902 -0.681 23.063 1.00 65.50 86 SER A CA 1
ATOM 705 C C . SER A 1 86 ? -10.704 -1.955 22.840 1.00 65.50 86 SER A C 1
ATOM 707 O O . SER A 1 86 ? -10.206 -3.063 23.072 1.00 65.50 86 SER A O 1
ATOM 709 N N . GLU A 1 87 ? -11.951 -1.804 22.401 1.00 73.94 87 GLU A N 1
ATOM 710 C CA . GLU A 1 87 ? -12.747 -2.967 22.054 1.00 73.94 87 GLU A CA 1
ATOM 711 C C . GLU A 1 87 ? -12.150 -3.613 20.804 1.00 73.94 87 GLU A C 1
ATOM 713 O O . GLU A 1 87 ? -11.735 -2.941 19.859 1.00 73.94 87 GLU A O 1
ATOM 718 N N . VAL A 1 88 ? -12.114 -4.946 20.779 1.00 80.00 88 VAL A N 1
ATOM 719 C CA . VAL A 1 88 ? -11.611 -5.709 19.625 1.00 80.00 88 VAL A CA 1
ATOM 720 C C . VAL A 1 88 ? -12.406 -5.374 18.350 1.00 80.00 88 VAL A C 1
ATOM 722 O O . VAL A 1 88 ? -11.877 -5.461 17.242 1.00 80.00 88 VAL A O 1
ATOM 725 N N . ALA A 1 89 ? -13.659 -4.936 18.508 1.00 82.06 89 ALA A N 1
ATOM 726 C CA . ALA A 1 89 ? -14.495 -4.434 17.428 1.00 82.06 89 ALA A CA 1
ATOM 727 C C . ALA A 1 89 ? -13.937 -3.150 16.788 1.00 82.06 89 ALA A C 1
ATOM 729 O O . ALA A 1 89 ? -13.990 -3.024 15.567 1.00 82.06 89 ALA A O 1
ATOM 730 N N . ASP A 1 90 ? -13.338 -2.240 17.564 1.00 85.31 90 ASP A N 1
ATOM 731 C CA . ASP A 1 90 ? -12.792 -0.973 17.058 1.00 85.31 90 ASP A CA 1
ATOM 732 C C . ASP A 1 90 ? -11.595 -1.195 16.127 1.00 85.31 90 ASP A C 1
ATOM 734 O O . ASP A 1 90 ? -11.479 -0.521 15.104 1.00 85.31 90 ASP A O 1
ATOM 738 N N . ILE A 1 91 ? -10.742 -2.186 16.426 1.00 87.25 91 ILE A N 1
ATOM 739 C CA . ILE A 1 91 ? -9.654 -2.613 15.526 1.00 87.25 91 ILE A CA 1
ATOM 740 C C . ILE A 1 91 ? -10.231 -2.951 14.153 1.00 87.25 91 ILE A C 1
ATOM 742 O O . ILE A 1 91 ? -9.750 -2.456 13.135 1.00 87.25 91 ILE A O 1
ATOM 746 N 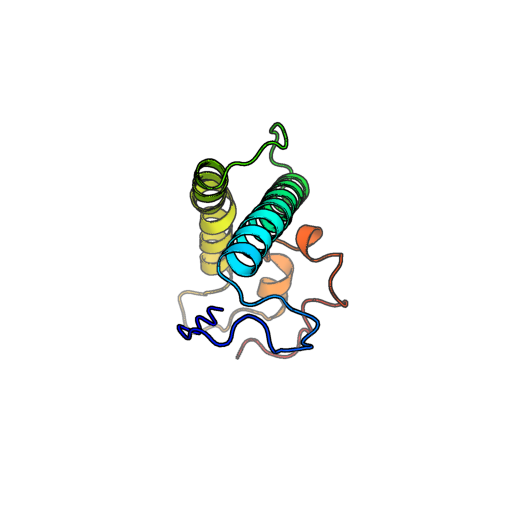N . CYS A 1 92 ? -11.260 -3.799 14.132 1.00 88.69 92 CYS A N 1
ATOM 747 C CA . CYS A 1 92 ? -11.869 -4.242 12.889 1.00 88.69 92 CYS A CA 1
ATOM 748 C C . CYS A 1 92 ? -12.591 -3.086 12.191 1.00 88.69 92 CYS A C 1
ATOM 750 O O . CYS A 1 92 ? -12.417 -2.907 10.999 1.00 88.69 92 CYS A O 1
ATOM 752 N N . ASN A 1 93 ? -13.363 -2.269 12.905 1.00 89.25 93 ASN A N 1
ATOM 753 C CA . ASN A 1 93 ? -14.176 -1.218 12.292 1.00 89.25 93 ASN A CA 1
ATOM 754 C C . ASN A 1 93 ? -13.337 -0.069 11.718 1.00 89.25 93 ASN A C 1
ATOM 756 O O . ASN A 1 93 ? -13.669 0.466 10.661 1.00 89.25 93 ASN A O 1
ATOM 760 N N . PHE A 1 94 ? -12.250 0.317 12.393 1.00 91.75 94 PHE A N 1
ATOM 761 C CA . PHE A 1 94 ? -11.434 1.459 11.975 1.00 91.75 94 PHE A CA 1
ATOM 762 C C . PHE A 1 94 ? -10.274 1.096 11.049 1.00 91.75 94 PHE A C 1
ATOM 764 O O . PHE A 1 94 ? -9.595 2.004 10.566 1.00 91.75 94 PHE A O 1
ATOM 771 N N . PHE A 1 95 ? -10.020 -0.190 10.787 1.00 94.44 95 PHE A N 1
ATOM 772 C CA . PHE A 1 95 ? -8.898 -0.589 9.945 1.00 94.44 95 PHE A CA 1
ATOM 773 C C . PHE A 1 95 ? -9.030 -0.017 8.516 1.00 94.44 95 PHE A C 1
ATOM 775 O O . PHE A 1 95 ? -10.008 -0.290 7.817 1.00 94.44 95 PHE A O 1
ATOM 782 N N . PRO A 1 96 ? -8.051 0.764 8.028 1.00 95.69 96 PRO A N 1
ATOM 783 C CA . PRO A 1 96 ? -8.231 1.547 6.805 1.00 95.69 96 PRO A CA 1
ATOM 784 C C . PRO A 1 96 ? -7.968 0.763 5.509 1.00 95.69 96 PRO A C 1
ATOM 786 O O . PRO A 1 96 ? -8.150 1.311 4.427 1.00 95.69 96 PRO A O 1
ATOM 789 N N . PHE A 1 97 ? -7.534 -0.501 5.586 1.00 96.88 97 PHE A N 1
ATOM 790 C CA . PHE A 1 97 ? -7.031 -1.249 4.424 1.00 96.88 97 PHE A CA 1
ATOM 791 C C . PHE A 1 97 ? -7.841 -2.511 4.085 1.00 96.88 97 PHE A C 1
ATOM 793 O O . PHE A 1 97 ? -7.316 -3.419 3.444 1.00 96.88 97 PHE A O 1
ATOM 800 N N . HIS A 1 98 ? -9.116 -2.599 4.482 1.00 95.62 98 HIS A N 1
ATOM 801 C CA . HIS A 1 98 ? -9.957 -3.777 4.207 1.00 95.62 98 HIS A CA 1
ATOM 802 C C . HIS A 1 98 ? -9.966 -4.179 2.733 1.00 95.62 98 HIS A C 1
ATOM 804 O O . HIS A 1 98 ? -9.676 -5.329 2.410 1.00 95.62 98 HIS A O 1
ATOM 810 N N . GLN A 1 99 ? -10.244 -3.220 1.843 1.00 96.44 99 GLN A N 1
ATOM 811 C CA . GLN A 1 99 ? -10.372 -3.478 0.410 1.00 96.44 99 GLN A CA 1
ATOM 812 C C . GLN A 1 99 ? -9.071 -4.028 -0.188 1.00 96.44 99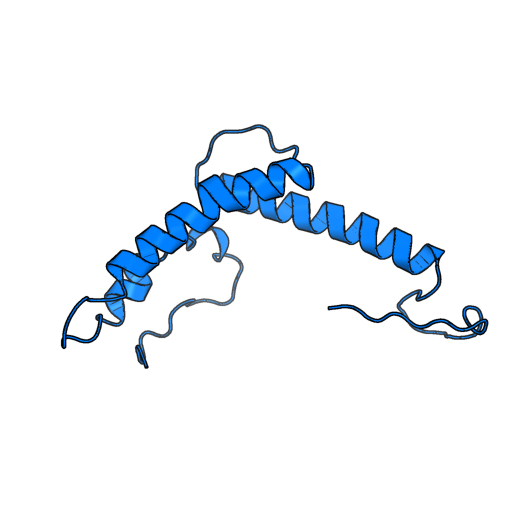 GLN A C 1
ATOM 814 O O . GLN A 1 99 ? -9.099 -4.942 -1.013 1.00 96.44 99 GLN A O 1
ATOM 819 N N . TYR A 1 100 ? -7.924 -3.528 0.280 1.00 96.31 100 TYR A N 1
ATOM 820 C CA . TYR A 1 100 ? -6.610 -4.002 -0.145 1.00 96.31 100 TYR A CA 1
ATOM 821 C C . TYR A 1 100 ? -6.347 -5.460 0.253 1.00 96.31 100 TYR A C 1
ATOM 823 O O . TYR A 1 100 ? -5.712 -6.192 -0.502 1.00 96.31 100 TYR A O 1
ATOM 831 N N . PHE A 1 101 ? -6.839 -5.901 1.412 1.00 95.75 101 PHE A N 1
ATOM 832 C CA . PHE A 1 101 ? -6.620 -7.254 1.938 1.00 95.75 101 PHE A CA 1
ATOM 833 C C . PHE A 1 101 ? -7.748 -8.244 1.600 1.00 95.75 101 PHE A C 1
ATOM 835 O O . PHE A 1 101 ? -7.783 -9.347 2.142 1.00 95.75 101 PHE A O 1
ATOM 842 N N . THR A 1 102 ? -8.655 -7.905 0.681 1.00 94.12 102 THR A N 1
ATOM 843 C CA . THR A 1 102 ? -9.715 -8.820 0.206 1.00 94.12 102 THR A CA 1
ATOM 844 C C . THR A 1 102 ? -9.167 -10.101 -0.429 1.00 94.12 102 THR A C 1
ATOM 846 O O . THR A 1 102 ? -9.800 -11.148 -0.342 1.00 94.12 102 THR A O 1
ATOM 849 N N . ASN A 1 103 ? -7.965 -10.043 -1.009 1.00 92.00 103 ASN A N 1
ATOM 850 C CA . ASN A 1 103 ? -7.253 -11.183 -1.593 1.00 92.00 103 ASN A CA 1
ATOM 851 C C . ASN A 1 103 ? -6.494 -12.051 -0.566 1.00 92.00 103 ASN A C 1
ATOM 853 O O . ASN A 1 103 ? -5.900 -13.059 -0.948 1.00 92.00 103 ASN A O 1
ATOM 857 N N . ALA A 1 104 ? -6.488 -11.679 0.717 1.00 91.12 104 ALA A N 1
ATOM 858 C CA . ALA A 1 104 ? -5.919 -12.491 1.788 1.00 91.12 104 ALA A CA 1
ATOM 859 C C . ALA A 1 104 ? -6.952 -13.501 2.334 1.00 91.12 104 ALA A C 1
ATOM 861 O O . ALA A 1 104 ? -8.160 -13.280 2.202 1.00 91.12 104 ALA A O 1
ATOM 862 N N . PRO A 1 105 ? -6.511 -14.596 2.987 1.00 92.00 105 PRO A N 1
ATOM 863 C CA . PRO A 1 105 ? -7.414 -15.522 3.667 1.00 92.00 105 PRO A CA 1
ATOM 864 C C . PRO A 1 105 ? -8.316 -14.800 4.681 1.00 92.00 105 PRO A C 1
ATOM 866 O O . PRO A 1 105 ? -7.824 -14.080 5.549 1.00 92.00 105 PRO A O 1
ATOM 869 N N . GLN A 1 106 ? -9.630 -15.008 4.577 1.00 89.88 106 GLN A N 1
ATOM 870 C CA . GLN A 1 106 ? -10.634 -14.349 5.418 1.00 89.88 106 GLN A CA 1
ATOM 871 C C . GLN A 1 106 ? -11.037 -15.218 6.627 1.00 89.88 106 GLN A C 1
ATOM 873 O O . GLN A 1 106 ? -11.066 -16.446 6.504 1.00 89.88 106 GLN A O 1
ATOM 878 N N . PRO A 1 107 ? -11.401 -14.616 7.779 1.00 89.31 107 PRO A N 1
ATOM 879 C CA . PRO A 1 107 ? -11.421 -13.177 8.062 1.00 89.31 107 PRO A CA 1
ATOM 880 C C . PRO A 1 107 ? -10.036 -12.631 8.446 1.00 89.31 107 PRO A C 1
ATOM 882 O O . PRO A 1 107 ? -9.262 -13.305 9.128 1.00 89.31 107 PRO A O 1
ATOM 885 N N . ILE A 1 108 ? -9.756 -11.376 8.076 1.00 88.69 108 ILE A N 1
ATOM 886 C CA . ILE A 1 108 ? -8.507 -10.681 8.450 1.00 88.69 108 ILE A CA 1
ATOM 887 C C . ILE A 1 108 ? -8.382 -10.555 9.979 1.00 88.69 108 ILE A C 1
ATOM 889 O O . ILE A 1 108 ? -7.307 -10.770 10.541 1.00 88.69 108 ILE A O 1
ATOM 893 N N . PHE A 1 109 ? -9.489 -10.265 10.669 1.00 88.69 109 PHE A N 1
ATOM 894 C CA . PHE A 1 109 ? -9.543 -10.156 12.126 1.00 88.69 109 PHE A CA 1
ATOM 895 C C . PHE A 1 109 ? -10.328 -11.322 12.729 1.00 88.69 109 PHE A C 1
ATOM 897 O O . PHE A 1 109 ? -11.472 -11.577 12.366 1.00 88.69 109 PHE A O 1
ATOM 904 N N . LYS A 1 110 ? -9.721 -12.030 13.691 1.00 85.38 110 LYS A N 1
ATOM 905 C CA . LYS A 1 110 ? -10.348 -13.181 14.372 1.00 85.38 110 LYS A CA 1
ATOM 906 C C . LYS A 1 110 ? -11.215 -12.793 15.573 1.00 85.38 110 LYS A C 1
ATOM 908 O O . LYS A 1 110 ? -11.836 -13.672 16.161 1.00 85.38 110 LYS A O 1
ATOM 913 N N . GLY A 1 111 ? -11.197 -11.523 15.982 1.00 78.69 111 GLY A N 1
ATOM 914 C CA . GLY A 1 111 ? -12.036 -11.014 17.070 1.00 78.69 111 GLY A CA 1
ATOM 915 C C . GLY A 1 111 ? -11.726 -11.568 18.470 1.00 78.69 111 GLY A C 1
ATOM 916 O O . GLY A 1 111 ? -12.578 -11.475 19.343 1.00 78.69 111 GLY A O 1
ATOM 917 N N . ARG A 1 112 ? -10.552 -12.182 18.695 1.00 77.06 112 ARG A N 1
ATOM 918 C CA . ARG A 1 112 ? -10.272 -12.949 19.928 1.00 77.06 112 ARG A CA 1
ATOM 919 C C . ARG A 1 112 ? -9.714 -12.116 21.083 1.00 77.06 112 ARG A C 1
ATOM 921 O O . ARG A 1 112 ? -10.194 -12.250 22.200 1.00 77.06 112 ARG A O 1
ATOM 928 N N . SER A 1 113 ? -8.696 -11.296 20.838 1.00 70.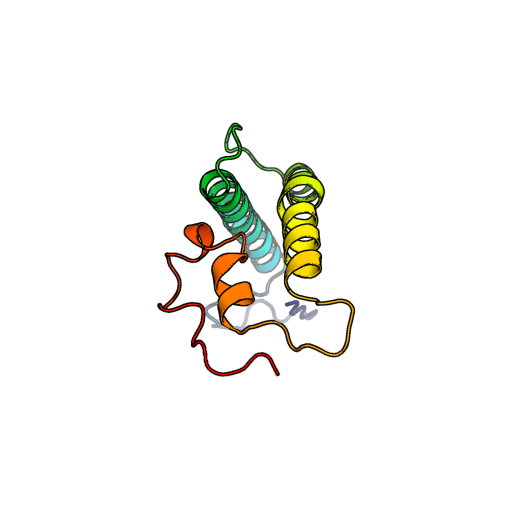12 113 SER A N 1
ATOM 929 C CA . SER A 1 113 ? -8.066 -10.457 21.864 1.00 70.12 113 SER A CA 1
ATOM 930 C C . SER A 1 113 ? -7.417 -9.223 21.239 1.00 70.12 113 SER A C 1
ATOM 932 O O . SER A 1 113 ? -7.064 -9.230 20.059 1.00 70.12 113 SER A O 1
ATOM 934 N N . TYR A 1 114 ? -7.292 -8.164 22.044 1.00 63.94 114 TYR A N 1
ATOM 935 C CA . TYR A 1 114 ? -6.531 -6.946 21.731 1.00 63.94 114 TYR A CA 1
ATOM 936 C C . TYR A 1 114 ? -5.064 -7.046 22.208 1.00 63.94 114 TYR A C 1
ATOM 938 O O . TYR A 1 114 ? -4.187 -6.385 21.658 1.00 63.94 114 TYR A O 1
ATOM 946 N N . THR A 1 115 ? -4.804 -7.877 23.224 1.00 50.06 115 THR A N 1
ATOM 947 C CA . THR A 1 115 ? -3.487 -8.143 23.833 1.00 50.06 115 THR A CA 1
ATOM 948 C C . THR A 1 115 ? -2.822 -9.381 23.263 1.00 50.06 115 THR A C 1
ATOM 950 O O . THR A 1 115 ? -3.563 -10.382 23.072 1.00 50.06 115 THR A O 1
#